Protein AF-A0A9X5LVR3-F1 (afdb_monomer)

Structure (mmCIF, N/CA/C/O backbone):
data_AF-A0A9X5LVR3-F1
#
_entry.id   AF-A0A9X5LVR3-F1
#
loop_
_atom_site.group_PDB
_atom_site.id
_atom_site.type_symbol
_atom_site.label_atom_id
_atom_site.label_alt_id
_atom_site.label_comp_id
_atom_site.label_asym_id
_atom_site.label_entity_id
_atom_site.label_seq_id
_atom_site.pdbx_PDB_ins_code
_atom_site.Cartn_x
_atom_site.Cartn_y
_atom_site.Cartn_z
_atom_site.occupancy
_atom_site.B_iso_or_equiv
_atom_site.auth_seq_id
_atom_site.auth_comp_id
_atom_site.auth_asym_id
_atom_site.auth_atom_id
_atom_site.pdbx_PDB_model_num
ATOM 1 N N . MET A 1 1 ? 12.751 -28.343 13.758 1.00 39.06 1 MET A N 1
ATOM 2 C CA . MET A 1 1 ? 11.654 -27.480 14.241 1.00 39.06 1 MET A CA 1
ATOM 3 C C . MET A 1 1 ? 11.561 -26.306 13.278 1.00 39.06 1 MET A C 1
ATOM 5 O O . MET A 1 1 ? 12.418 -25.438 13.327 1.00 39.06 1 MET A O 1
ATOM 9 N N . HIS A 1 2 ? 10.629 -26.339 12.324 1.00 49.94 2 HIS A N 1
ATOM 10 C CA . HIS A 1 2 ? 10.413 -25.206 11.421 1.00 49.94 2 HIS A CA 1
ATOM 11 C C . HIS A 1 2 ? 9.528 -24.204 12.159 1.00 49.94 2 HIS A C 1
ATOM 13 O O . HIS A 1 2 ? 8.327 -24.423 12.295 1.00 49.94 2 HIS A O 1
ATOM 19 N N . VAL A 1 3 ? 10.138 -23.160 12.716 1.00 53.75 3 VAL A N 1
ATOM 20 C CA . VAL A 1 3 ? 9.390 -22.019 13.244 1.00 53.75 3 VAL A CA 1
ATOM 21 C C . VAL A 1 3 ? 8.809 -21.304 12.030 1.00 53.75 3 VAL A C 1
ATOM 23 O O . VAL A 1 3 ? 9.539 -20.728 11.228 1.00 53.75 3 VAL A O 1
ATOM 26 N N . VAL A 1 4 ? 7.499 -21.428 11.833 1.00 53.09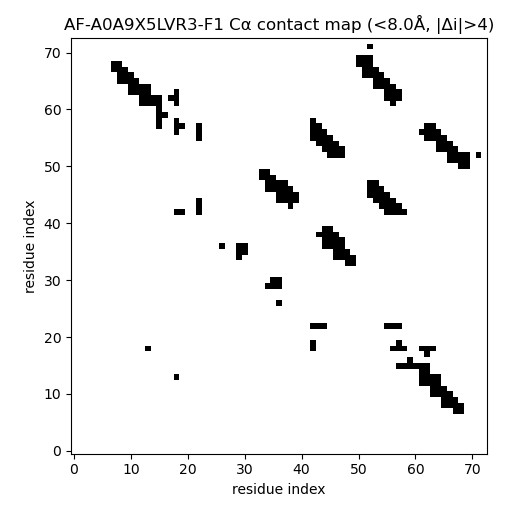 4 VAL A N 1
ATOM 27 C CA . VAL A 1 4 ? 6.783 -20.607 10.858 1.00 53.09 4 VAL A CA 1
ATOM 28 C C . VAL A 1 4 ? 6.717 -19.208 11.459 1.00 53.09 4 VAL A C 1
ATOM 30 O O . VAL A 1 4 ? 5.901 -18.951 12.337 1.00 53.09 4 VAL A O 1
ATOM 33 N N . ASP A 1 5 ? 7.611 -18.327 11.017 1.00 59.59 5 ASP A N 1
ATOM 34 C CA . ASP A 1 5 ? 7.816 -17.000 11.618 1.00 59.59 5 ASP A CA 1
ATOM 35 C C . ASP A 1 5 ? 6.633 -16.040 11.407 1.00 59.59 5 ASP A C 1
ATOM 37 O O . ASP A 1 5 ? 6.560 -14.981 12.025 1.00 59.59 5 ASP A O 1
ATOM 41 N N . ASN A 1 6 ? 5.685 -16.378 10.523 1.00 55.50 6 ASN A N 1
ATOM 42 C CA . ASN A 1 6 ? 4.541 -15.512 10.257 1.00 55.50 6 ASN A CA 1
ATOM 43 C C . ASN A 1 6 ? 3.334 -16.296 9.702 1.00 55.50 6 ASN A C 1
ATOM 45 O O . ASN A 1 6 ? 3.107 -16.298 8.491 1.00 55.50 6 ASN A O 1
ATOM 49 N N . PRO A 1 7 ? 2.549 -16.990 10.550 1.00 56.31 7 PRO A N 1
ATOM 50 C CA . PRO A 1 7 ? 1.455 -17.849 10.090 1.00 56.31 7 PRO A CA 1
ATOM 51 C C . PRO A 1 7 ? 0.322 -17.092 9.375 1.00 56.31 7 PRO A C 1
ATOM 53 O O . PRO A 1 7 ? -0.472 -17.719 8.685 1.00 56.31 7 PRO A O 1
ATOM 56 N N . ASN A 1 8 ? 0.263 -15.758 9.491 1.00 63.97 8 ASN A N 1
ATOM 57 C CA . ASN A 1 8 ? -0.821 -14.938 8.951 1.00 63.97 8 ASN A CA 1
ATOM 58 C C . ASN A 1 8 ? -0.314 -13.773 8.088 1.00 63.97 8 ASN A C 1
ATOM 60 O O . ASN A 1 8 ? -0.705 -12.627 8.314 1.00 63.97 8 ASN A O 1
ATOM 64 N N . ASN A 1 9 ? 0.578 -14.047 7.133 1.00 75.62 9 ASN A N 1
ATOM 65 C CA . ASN A 1 9 ? 1.049 -13.055 6.167 1.00 75.62 9 ASN A CA 1
ATOM 66 C C . ASN A 1 9 ? 0.691 -13.479 4.740 1.00 75.62 9 ASN A C 1
ATOM 68 O O . ASN A 1 9 ? 1.066 -14.563 4.296 1.00 75.62 9 ASN A O 1
ATOM 72 N N . VAL A 1 10 ? -0.020 -12.617 4.020 1.00 82.81 10 VAL A N 1
ATOM 73 C CA . VAL A 1 10 ? -0.302 -12.775 2.593 1.00 82.81 10 VAL A CA 1
ATOM 74 C C . VAL A 1 10 ? 0.577 -11.790 1.840 1.00 82.81 10 VAL A C 1
ATOM 76 O O . VAL A 1 10 ? 0.438 -10.583 2.022 1.00 82.81 10 VAL A O 1
ATOM 79 N N . THR A 1 11 ? 1.450 -12.304 0.975 1.00 89.06 11 THR A N 1
ATOM 80 C CA . THR A 1 11 ? 2.270 -11.491 0.071 1.00 89.06 11 THR A CA 1
ATOM 81 C C . THR A 1 11 ? 1.819 -11.715 -1.364 1.00 89.06 11 THR A C 1
ATOM 83 O O . THR A 1 11 ? 1.802 -12.847 -1.842 1.00 89.06 11 THR A O 1
ATOM 86 N N . LEU A 1 12 ? 1.495 -10.630 -2.059 1.00 90.00 12 LEU A N 1
ATOM 87 C CA . LEU A 1 12 ? 1.252 -10.610 -3.495 1.00 90.00 12 LEU A CA 1
ATOM 88 C C . LEU A 1 12 ? 2.427 -9.905 -4.174 1.00 90.00 12 LEU A C 1
ATOM 90 O O . LEU A 1 12 ? 2.713 -8.747 -3.864 1.00 90.00 12 LEU A O 1
ATOM 94 N N . VAL A 1 13 ? 3.084 -10.598 -5.103 1.00 92.50 13 VAL A N 1
ATOM 95 C CA . VAL A 1 13 ? 4.097 -10.011 -5.988 1.00 92.50 13 VAL A CA 1
ATOM 96 C C . VAL A 1 13 ? 3.409 -9.566 -7.269 1.00 92.50 13 VAL A C 1
ATOM 98 O O . VAL A 1 13 ? 2.594 -10.296 -7.832 1.00 92.50 13 VAL A O 1
ATOM 101 N N . ILE A 1 14 ? 3.715 -8.350 -7.694 1.00 92.25 14 ILE A N 1
ATOM 102 C CA . ILE A 1 14 ? 3.109 -7.690 -8.845 1.00 92.25 14 ILE A CA 1
ATOM 103 C C . ILE A 1 14 ? 4.222 -7.397 -9.844 1.00 92.25 14 ILE A C 1
ATOM 105 O O . ILE A 1 14 ? 5.365 -7.143 -9.460 1.00 92.25 14 ILE A O 1
ATOM 109 N N . ASP A 1 15 ? 3.880 -7.424 -11.128 1.00 93.50 15 ASP A N 1
ATOM 110 C CA . ASP A 1 15 ? 4.790 -6.976 -12.171 1.00 93.50 15 ASP A CA 1
ATOM 111 C C . ASP A 1 15 ? 5.240 -5.524 -11.885 1.00 93.50 15 ASP A C 1
ATOM 113 O O . ASP A 1 15 ? 4.384 -4.645 -11.716 1.00 93.50 15 ASP A O 1
ATOM 117 N N . PRO A 1 16 ? 6.555 -5.233 -11.827 1.00 93.81 16 PRO A N 1
ATOM 118 C CA . PRO A 1 16 ? 7.054 -3.892 -11.521 1.00 93.81 16 PRO A CA 1
ATOM 119 C C . PRO A 1 16 ? 6.498 -2.803 -12.447 1.00 93.81 16 PRO A C 1
ATOM 121 O O . PRO A 1 16 ? 6.260 -1.676 -12.001 1.00 93.81 16 PRO A O 1
ATOM 124 N N . SER A 1 17 ? 6.191 -3.135 -13.709 1.00 95.62 17 SER A N 1
ATOM 125 C CA . SER A 1 17 ? 5.590 -2.197 -14.671 1.00 95.62 17 SER A CA 1
ATOM 126 C C . SER A 1 17 ? 4.211 -1.685 -14.234 1.00 95.62 17 SER A C 1
ATOM 128 O O . SER A 1 17 ? 3.822 -0.568 -14.578 1.00 95.62 17 SER A O 1
ATOM 130 N N . GLN A 1 18 ? 3.491 -2.453 -13.410 1.00 95.56 18 GLN A N 1
ATOM 131 C CA . GLN A 1 18 ? 2.192 -2.086 -12.840 1.00 95.56 18 GLN A CA 1
ATOM 132 C C . GLN A 1 18 ? 2.317 -1.435 -11.455 1.00 95.56 18 GLN A C 1
ATOM 134 O O . GLN A 1 18 ? 1.313 -1.022 -10.862 1.00 95.56 18 GLN A O 1
ATOM 139 N N . GLY A 1 19 ? 3.537 -1.314 -10.923 1.00 95.88 19 GLY A N 1
ATOM 140 C CA . GLY A 1 19 ? 3.785 -0.915 -9.543 1.00 95.88 19 GLY A CA 1
ATOM 141 C C . GLY A 1 19 ? 3.236 0.475 -9.202 1.00 95.88 19 GLY A C 1
ATOM 142 O O . GLY A 1 19 ? 2.533 0.665 -8.205 1.00 95.88 19 GLY A O 1
ATOM 143 N N . LYS A 1 20 ? 3.484 1.464 -10.065 1.00 96.06 20 LYS A N 1
ATOM 144 C CA . LYS A 1 20 ? 2.971 2.828 -9.858 1.00 96.06 20 LYS A CA 1
ATOM 145 C C . LYS A 1 20 ? 1.449 2.906 -10.008 1.00 96.06 20 L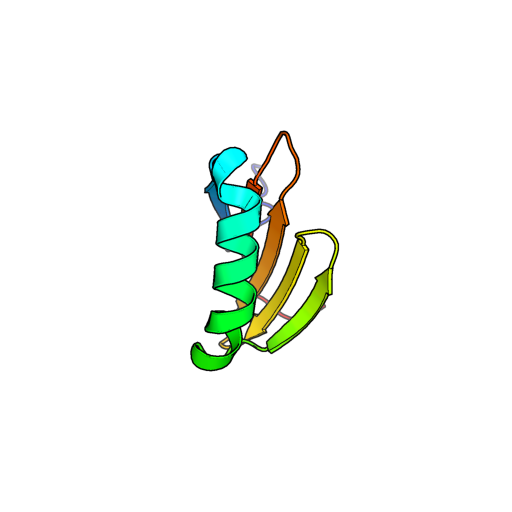YS A C 1
ATOM 147 O O . LYS A 1 20 ? 0.794 3.603 -9.235 1.00 96.06 20 LYS A O 1
ATOM 152 N N . GLN A 1 21 ? 0.881 2.182 -10.972 1.00 97.00 21 GLN A N 1
ATOM 153 C CA . GLN A 1 21 ? -0.567 2.155 -11.183 1.00 97.00 21 GLN A CA 1
ATOM 154 C C . GLN A 1 21 ? -1.287 1.508 -9.994 1.00 97.00 21 GLN A C 1
ATOM 156 O O . GLN A 1 21 ? -2.304 2.022 -9.532 1.00 97.00 21 GLN A O 1
ATOM 161 N N . THR A 1 22 ? -0.730 0.426 -9.448 1.00 96.62 22 THR A N 1
ATOM 162 C CA . THR A 1 22 ? -1.284 -0.246 -8.267 1.00 96.62 22 THR A CA 1
ATOM 163 C C . THR A 1 22 ? -1.205 0.64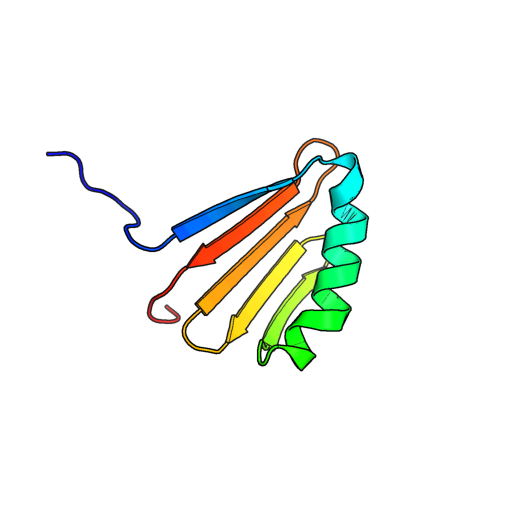5 -7.031 1.00 96.62 22 THR A C 1
ATOM 165 O O . THR A 1 22 ? -2.191 0.774 -6.310 1.00 96.62 22 THR A O 1
ATOM 168 N N . TYR A 1 23 ? -0.084 1.344 -6.823 1.00 97.44 23 TYR A N 1
ATOM 169 C CA . TYR A 1 23 ? 0.036 2.360 -5.773 1.00 97.44 23 TYR A CA 1
ATOM 170 C C . TYR A 1 23 ? -1.074 3.417 -5.869 1.00 97.44 23 TYR A C 1
ATOM 172 O O . TYR A 1 23 ? -1.779 3.667 -4.892 1.00 97.44 23 TYR A O 1
ATOM 180 N N . GLN A 1 24 ? -1.272 3.994 -7.061 1.00 97.56 24 GLN A N 1
ATOM 181 C CA . GLN A 1 24 ? -2.310 5.000 -7.308 1.00 97.56 24 GLN A CA 1
ATOM 182 C C . GLN A 1 24 ? -3.722 4.448 -7.073 1.00 97.56 24 GLN A C 1
ATOM 184 O O . 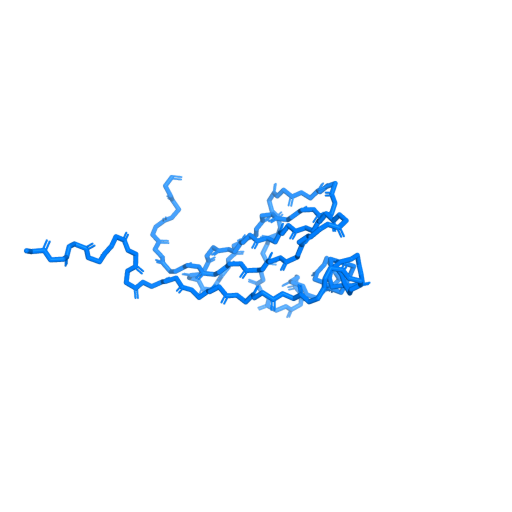GLN A 1 24 ? -4.578 5.121 -6.504 1.00 97.56 24 GLN A O 1
ATOM 189 N N . PHE A 1 25 ? -3.976 3.204 -7.468 1.00 96.88 25 PHE A N 1
ATOM 190 C CA . PHE A 1 25 ? -5.247 2.552 -7.184 1.00 96.88 25 PHE A CA 1
ATOM 191 C C . PHE A 1 25 ? -5.487 2.406 -5.671 1.00 96.88 25 PHE A C 1
ATOM 193 O O . PHE A 1 25 ? -6.563 2.755 -5.176 1.00 96.88 25 PHE A O 1
ATOM 200 N N . LEU A 1 26 ? -4.479 1.938 -4.929 1.00 96.56 26 LEU A N 1
ATOM 201 C CA . LEU A 1 26 ? -4.578 1.700 -3.489 1.00 96.56 26 LEU A CA 1
ATOM 202 C C . LEU A 1 26 ? -4.836 2.995 -2.709 1.00 96.56 26 LEU A C 1
ATOM 204 O O . LEU A 1 26 ? -5.756 3.017 -1.889 1.00 96.56 26 LEU A O 1
ATOM 208 N N . ILE A 1 27 ? -4.120 4.091 -3.000 1.00 96.88 27 ILE A N 1
ATOM 209 C CA . ILE A 1 27 ? -4.340 5.374 -2.300 1.00 96.88 27 ILE A CA 1
ATOM 210 C C . ILE A 1 27 ? -5.783 5.882 -2.423 1.00 96.88 27 ILE A C 1
ATOM 212 O O . ILE A 1 27 ? -6.298 6.495 -1.492 1.00 96.88 27 ILE A O 1
ATOM 216 N N . HIS A 1 28 ? -6.457 5.602 -3.543 1.00 96.38 28 HIS A N 1
ATOM 217 C CA . HIS A 1 28 ? -7.825 6.059 -3.787 1.00 96.38 28 HIS A CA 1
ATOM 218 C C . HIS A 1 28 ? -8.894 5.104 -3.250 1.00 96.38 28 HIS A C 1
ATOM 220 O O . HIS A 1 28 ? -10.030 5.524 -3.026 1.00 96.38 28 HIS A O 1
ATOM 226 N N . ARG A 1 29 ? -8.568 3.821 -3.052 1.00 96.50 29 ARG A N 1
ATOM 227 C CA . ARG A 1 29 ? -9.555 2.796 -2.677 1.00 96.50 29 ARG A CA 1
ATOM 228 C C . ARG A 1 29 ? -9.495 2.359 -1.226 1.00 96.50 29 ARG A C 1
ATOM 230 O O . ARG A 1 29 ? -10.553 2.049 -0.677 1.00 96.50 29 ARG A O 1
ATOM 237 N N . LEU A 1 30 ? -8.326 2.394 -0.589 1.00 95.38 30 LEU A N 1
ATOM 238 C CA . LEU A 1 30 ? -8.146 1.882 0.773 1.00 95.38 30 LEU A CA 1
ATOM 239 C C . LEU A 1 30 ? -9.130 2.507 1.777 1.00 95.38 30 LEU A C 1
ATOM 241 O O . LEU A 1 30 ? -9.778 1.773 2.523 1.00 95.38 30 LEU A O 1
A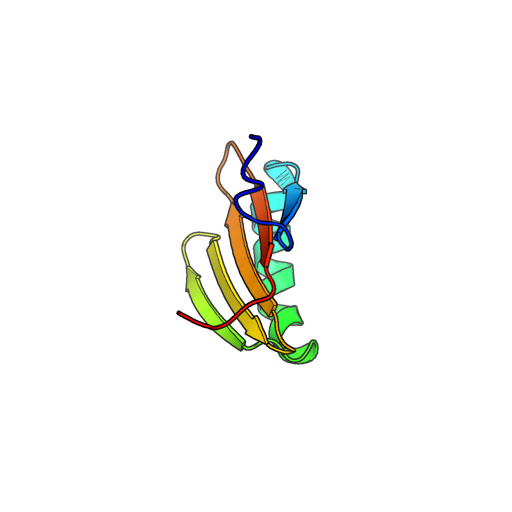TOM 245 N N . ALA A 1 31 ? -9.346 3.824 1.713 1.00 94.19 31 ALA A N 1
ATOM 246 C CA . ALA A 1 31 ? -10.314 4.511 2.572 1.00 94.19 31 ALA A CA 1
ATOM 247 C C . ALA A 1 31 ? -11.744 3.965 2.403 1.00 94.19 31 ALA A C 1
ATOM 249 O O . ALA A 1 31 ? -12.401 3.618 3.383 1.00 94.19 31 ALA A O 1
ATOM 250 N N . SER A 1 32 ? -12.205 3.791 1.158 1.00 95.06 32 SER A N 1
ATOM 251 C CA . SER A 1 32 ? -13.534 3.222 0.866 1.00 95.06 32 SER A CA 1
ATOM 252 C C . SER A 1 32 ? -13.691 1.761 1.305 1.00 95.06 32 SER A C 1
ATOM 254 O O . SER A 1 32 ? -14.809 1.278 1.463 1.00 95.06 32 SER A O 1
ATOM 256 N N . MET A 1 33 ? -12.579 1.055 1.530 1.00 93.81 33 MET A N 1
ATOM 257 C CA . MET A 1 33 ? -12.563 -0.329 2.006 1.00 93.81 33 MET A CA 1
ATOM 258 C C . MET A 1 33 ? -12.551 -0.437 3.540 1.00 93.81 33 MET A C 1
ATOM 260 O O . MET A 1 33 ? -12.611 -1.553 4.065 1.00 93.81 33 MET A O 1
ATOM 264 N N . GLY A 1 34 ? -12.508 0.694 4.258 1.00 94.69 34 GLY A N 1
ATOM 265 C CA . GLY A 1 34 ? -12.398 0.746 5.719 1.00 94.69 34 GLY A CA 1
ATOM 266 C C . GLY A 1 34 ? -10.960 0.622 6.231 1.00 94.69 34 GLY A C 1
ATOM 267 O O . GLY A 1 34 ? -10.755 0.183 7.363 1.00 94.69 34 GLY A O 1
ATOM 268 N N . MET A 1 35 ? -9.976 0.964 5.394 1.00 95.62 35 MET A N 1
ATOM 269 C CA . MET A 1 35 ? -8.560 1.011 5.757 1.00 95.62 35 MET A CA 1
ATOM 270 C C . MET A 1 35 ? -8.102 2.464 5.919 1.00 95.62 35 MET A C 1
ATOM 272 O O . MET A 1 35 ? -8.484 3.341 5.147 1.00 95.62 35 MET A O 1
ATOM 276 N N . THR A 1 36 ? -7.221 2.701 6.878 1.00 97.12 36 THR A N 1
ATOM 277 C CA . THR A 1 36 ? -6.569 3.982 7.144 1.00 97.12 36 THR A CA 1
ATOM 278 C C . THR A 1 36 ? -5.119 3.906 6.690 1.00 97.12 36 THR A C 1
ATOM 280 O O . THR A 1 36 ? -4.400 2.991 7.082 1.00 97.12 36 THR A O 1
ATOM 283 N N . ILE A 1 37 ? -4.678 4.864 5.874 1.00 96.88 37 ILE A N 1
ATOM 284 C CA . ILE A 1 37 ? -3.274 4.998 5.464 1.00 96.88 37 ILE A CA 1
ATOM 285 C C . ILE A 1 37 ? -2.525 5.783 6.547 1.00 96.88 37 ILE A C 1
ATOM 287 O O . ILE A 1 37 ? -2.946 6.880 6.904 1.00 96.88 37 ILE A O 1
ATOM 291 N N . THR A 1 38 ? -1.422 5.235 7.054 1.00 96.12 38 THR A N 1
ATOM 292 C CA . THR A 1 38 ? -0.573 5.860 8.088 1.00 96.12 38 THR A CA 1
ATOM 293 C C . THR A 1 38 ? 0.762 6.358 7.550 1.00 96.12 38 THR A C 1
ATOM 295 O O . THR A 1 38 ? 1.348 7.267 8.131 1.00 96.12 38 THR A O 1
ATOM 298 N N . ALA A 1 39 ? 1.226 5.813 6.423 1.00 95.75 39 ALA A N 1
ATOM 299 C CA . ALA A 1 39 ? 2.375 6.330 5.688 1.00 95.75 39 ALA A CA 1
ATOM 300 C C . ALA A 1 39 ? 2.115 6.258 4.182 1.00 95.75 39 ALA A C 1
ATOM 302 O O . ALA A 1 39 ? 1.546 5.281 3.692 1.00 95.75 39 ALA A O 1
ATOM 303 N N . ASN A 1 40 ? 2.524 7.300 3.459 1.00 96.94 40 ASN A N 1
ATOM 304 C CA . ASN A 1 40 ? 2.272 7.451 2.032 1.00 96.94 40 ASN A CA 1
ATOM 305 C C . ASN A 1 40 ? 3.389 8.258 1.365 1.00 96.94 40 ASN A C 1
ATOM 307 O O . ASN A 1 40 ? 3.555 9.441 1.666 1.00 96.94 40 ASN A O 1
ATOM 311 N N . GLY A 1 41 ? 4.142 7.636 0.460 1.00 94.38 41 GLY A N 1
ATOM 312 C CA . GLY A 1 41 ? 5.182 8.318 -0.306 1.00 94.38 41 GLY A CA 1
ATOM 313 C C . GLY A 1 41 ? 6.120 7.350 -1.017 1.00 94.38 41 GLY A C 1
ATOM 314 O O . GLY A 1 41 ? 6.186 6.176 -0.675 1.00 94.38 41 GLY A O 1
ATOM 315 N N . ASN A 1 42 ? 6.858 7.839 -2.016 1.00 95.19 42 ASN A N 1
ATOM 316 C CA . ASN A 1 42 ? 7.854 7.055 -2.763 1.00 95.19 42 ASN A CA 1
ATOM 317 C C . ASN A 1 42 ? 7.319 5.716 -3.315 1.00 95.19 42 ASN A C 1
ATOM 319 O O . ASN A 1 42 ? 8.006 4.702 -3.262 1.00 95.19 42 ASN A O 1
ATOM 323 N N . ASN A 1 43 ? 6.083 5.705 -3.830 1.00 96.25 43 ASN A N 1
ATOM 324 C CA . ASN A 1 43 ? 5.376 4.494 -4.277 1.00 96.25 43 ASN A CA 1
ATOM 325 C C . ASN A 1 43 ? 5.256 3.404 -3.192 1.00 96.25 43 ASN A C 1
ATOM 327 O O . ASN A 1 43 ? 5.158 2.215 -3.504 1.00 96.25 43 ASN A O 1
ATOM 331 N N . SER A 1 44 ? 5.259 3.806 -1.922 1.00 96.31 44 SER A N 1
ATOM 332 C CA . SER A 1 44 ? 5.111 2.937 -0.765 1.00 96.31 44 SER A CA 1
ATOM 333 C C . SER A 1 44 ? 3.987 3.422 0.149 1.00 96.31 44 SER A C 1
ATOM 335 O O . SER A 1 44 ? 3.737 4.624 0.283 1.00 96.31 44 SER A O 1
ATOM 337 N N . LEU A 1 45 ? 3.279 2.468 0.749 1.00 97.50 45 LEU A N 1
ATOM 338 C CA . LEU A 1 45 ? 2.152 2.698 1.644 1.00 97.50 45 LEU A CA 1
ATOM 339 C C . LEU A 1 45 ? 2.287 1.827 2.883 1.00 97.50 45 LEU A C 1
ATOM 341 O O . LEU A 1 45 ? 2.634 0.652 2.778 1.00 97.50 45 LEU A O 1
ATOM 345 N N . ILE A 1 46 ? 1.890 2.376 4.026 1.00 96.69 46 ILE A N 1
ATOM 346 C CA . ILE A 1 46 ? 1.524 1.604 5.214 1.00 96.69 46 ILE A CA 1
ATOM 347 C C . ILE A 1 46 ? 0.080 1.954 5.538 1.00 96.69 46 ILE A C 1
ATOM 349 O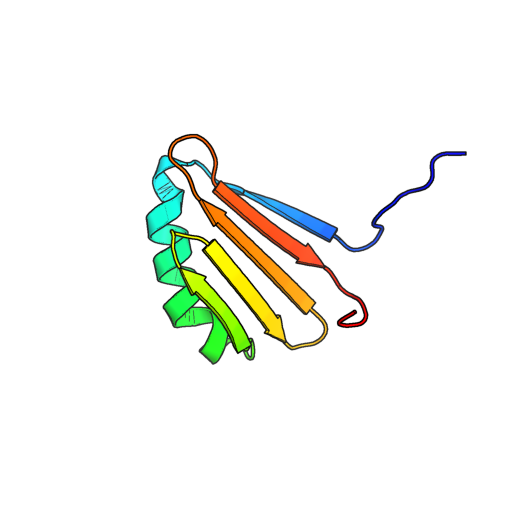 O . ILE A 1 46 ? -0.304 3.127 5.527 1.00 96.69 46 ILE A O 1
ATOM 353 N N . PHE 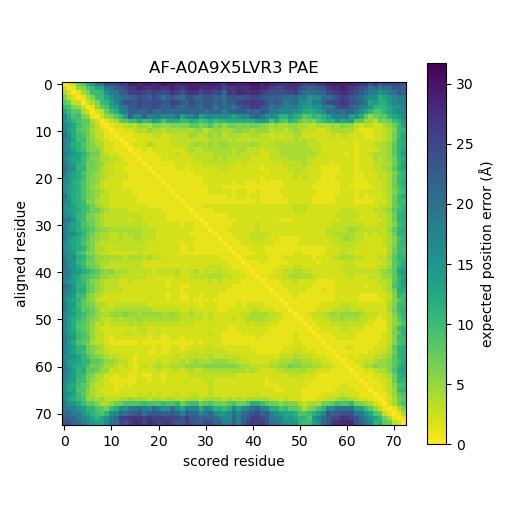A 1 47 ? -0.733 0.938 5.796 1.00 96.06 47 PHE A N 1
ATOM 354 C CA . PHE A 1 47 ? -2.142 1.113 6.104 1.00 96.06 47 PHE A CA 1
ATOM 355 C C . PHE A 1 47 ? -2.631 0.035 7.070 1.00 96.06 47 PHE A C 1
ATOM 357 O O . PHE A 1 47 ? -2.050 -1.043 7.171 1.00 96.06 47 PHE A O 1
ATOM 364 N N . HIS A 1 48 ? -3.714 0.305 7.787 1.00 95.50 48 HIS A N 1
ATOM 365 C CA . HIS A 1 48 ? -4.335 -0.662 8.686 1.00 95.50 48 HIS A CA 1
ATOM 366 C C . HIS A 1 48 ? -5.850 -0.495 8.718 1.00 95.50 48 HIS A C 1
ATOM 368 O O . HIS A 1 48 ? -6.386 0.555 8.380 1.00 95.50 48 HIS A O 1
ATOM 374 N N . GLY A 1 49 ? -6.559 -1.525 9.148 1.00 93.12 49 GLY A N 1
ATOM 375 C CA . GLY A 1 49 ? -8.012 -1.501 9.246 1.00 93.12 49 GLY A CA 1
ATOM 376 C C . GLY A 1 49 ? -8.575 -2.907 9.244 1.00 93.12 49 GLY A C 1
ATOM 377 O O . GLY A 1 49 ? -7.946 -3.842 8.756 1.00 93.12 49 GLY A O 1
ATOM 378 N N . ARG A 1 50 ? -9.767 -3.071 9.822 1.00 89.44 50 ARG A N 1
ATOM 379 C CA . ARG A 1 50 ? -10.509 -4.345 9.793 1.00 89.44 50 ARG A CA 1
ATOM 380 C C . ARG A 1 50 ? -9.706 -5.555 10.307 1.00 89.44 50 ARG A C 1
ATOM 382 O O . ARG A 1 50 ? -9.887 -6.661 9.813 1.00 89.44 50 ARG A O 1
ATOM 389 N N . GLY A 1 51 ? -8.812 -5.340 11.276 1.00 88.50 51 GLY A N 1
ATOM 390 C CA . GLY A 1 51 ? -7.942 -6.384 11.837 1.00 88.50 51 GLY A CA 1
ATOM 391 C C . GLY A 1 51 ? -6.680 -6.696 11.022 1.00 88.50 51 GLY A C 1
ATOM 392 O O . GLY A 1 51 ? -5.942 -7.612 11.378 1.00 88.50 51 GLY A O 1
ATOM 393 N N . TRP A 1 52 ? -6.413 -5.932 9.961 1.00 89.62 52 TRP A N 1
ATOM 394 C CA . TRP A 1 52 ? -5.251 -6.090 9.090 1.00 89.62 52 TRP A CA 1
ATOM 395 C C . TRP A 1 52 ? -4.304 -4.901 9.190 1.00 89.62 52 TRP A C 1
ATOM 397 O O . TRP A 1 52 ? -4.735 -3.752 9.295 1.00 89.62 52 TRP A O 1
ATOM 407 N N . THR A 1 53 ? -3.011 -5.187 9.076 1.00 92.62 53 THR A N 1
ATOM 408 C CA . THR A 1 53 ? -1.974 -4.215 8.720 1.00 92.62 53 THR A CA 1
ATOM 409 C C . THR A 1 53 ? -1.438 -4.593 7.352 1.00 92.62 53 THR A C 1
ATOM 411 O O . THR A 1 53 ? -1.113 -5.757 7.123 1.00 92.62 53 THR A O 1
ATOM 414 N N . GLY A 1 54 ? -1.338 -3.628 6.450 1.00 94.06 54 GLY A N 1
ATOM 415 C CA . GLY A 1 54 ? -0.797 -3.825 5.121 1.00 94.06 54 GLY A CA 1
ATOM 416 C C . GLY A 1 54 ? 0.330 -2.864 4.797 1.00 94.06 54 GLY A C 1
ATOM 417 O O . GLY A 1 54 ? 0.377 -1.739 5.298 1.00 94.06 54 GLY A O 1
ATOM 418 N N . ALA A 1 55 ? 1.231 -3.327 3.941 1.00 95.56 55 ALA A N 1
ATOM 419 C CA . ALA A 1 55 ? 2.277 -2.507 3.361 1.00 95.56 55 ALA A CA 1
ATOM 420 C C . ALA A 1 55 ? 2.367 -2.768 1.862 1.00 95.56 55 ALA A C 1
ATOM 422 O O . ALA A 1 55 ? 2.291 -3.913 1.417 1.00 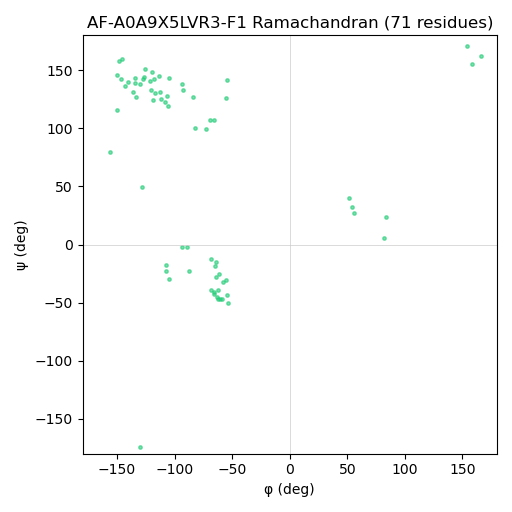95.56 55 ALA A O 1
ATOM 423 N N . TYR A 1 56 ? 2.54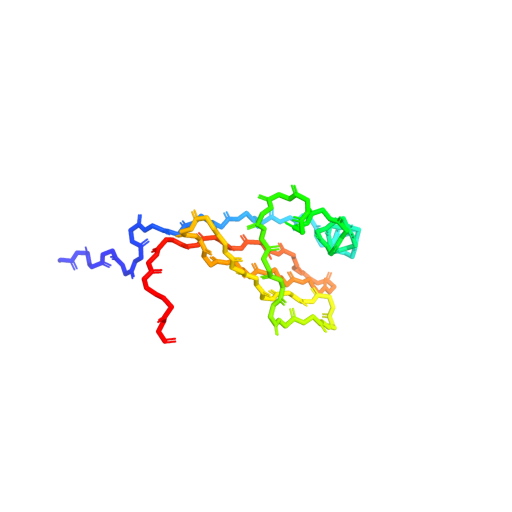4 -1.704 1.095 1.00 97.31 56 TYR A N 1
ATOM 424 C CA . TYR A 1 56 ? 2.801 -1.767 -0.335 1.00 97.31 56 TYR A CA 1
ATOM 425 C C . TYR A 1 56 ? 4.124 -1.078 -0.635 1.00 97.31 56 TYR A C 1
ATOM 427 O O . TYR A 1 56 ? 4.384 -0.017 -0.074 1.00 97.31 56 TYR A O 1
ATOM 435 N N . THR A 1 57 ? 4.920 -1.630 -1.544 1.00 96.94 57 THR A N 1
ATOM 436 C CA . THR A 1 57 ? 6.121 -0.970 -2.065 1.00 96.94 57 THR A CA 1
ATOM 437 C C . THR A 1 57 ? 6.278 -1.295 -3.539 1.00 96.94 57 THR A C 1
ATOM 439 O O . THR A 1 57 ? 6.148 -2.454 -3.932 1.00 96.94 57 THR A O 1
ATOM 442 N N . ALA A 1 58 ? 6.602 -0.280 -4.339 1.00 97.00 58 ALA A N 1
ATOM 443 C CA . ALA A 1 58 ? 7.027 -0.448 -5.720 1.00 97.00 58 ALA A CA 1
ATOM 444 C C . ALA A 1 58 ? 8.318 0.322 -6.029 1.00 97.00 58 ALA A C 1
ATOM 446 O O . ALA A 1 58 ? 8.484 1.479 -5.640 1.00 97.00 58 ALA A O 1
ATOM 447 N N . SER A 1 59 ? 9.200 -0.323 -6.782 1.00 94.00 59 SER A N 1
ATOM 448 C CA . SER A 1 59 ? 10.418 0.217 -7.384 1.00 94.00 59 SER A CA 1
ATOM 449 C C . SER A 1 59 ? 10.459 -0.146 -8.877 1.00 94.00 59 SER A C 1
ATOM 451 O O . SER A 1 59 ? 9.496 -0.689 -9.415 1.00 94.00 59 SER A O 1
ATOM 453 N N . ALA A 1 60 ? 11.565 0.165 -9.559 1.00 92.31 60 ALA A N 1
ATOM 454 C CA . ALA A 1 60 ? 11.770 -0.244 -10.950 1.00 92.31 60 ALA A CA 1
ATOM 455 C C . ALA A 1 60 ? 11.854 -1.774 -11.117 1.00 92.31 60 ALA A C 1
ATOM 457 O O . ALA A 1 60 ? 11.481 -2.291 -12.165 1.00 92.31 60 ALA A O 1
ATOM 458 N N . ASP A 1 61 ? 12.297 -2.483 -10.075 1.00 93.81 61 ASP A N 1
ATOM 459 C CA . ASP A 1 61 ? 12.627 -3.911 -10.142 1.00 93.81 61 ASP A CA 1
ATOM 460 C C . ASP A 1 61 ? 11.605 -4.806 -9.430 1.00 93.81 61 ASP A C 1
ATOM 462 O O . ASP A 1 61 ? 11.579 -6.015 -9.648 1.00 93.81 61 ASP A O 1
ATOM 466 N N . ALA A 1 62 ? 10.769 -4.239 -8.555 1.00 93.06 62 ALA A N 1
ATOM 467 C CA . ALA A 1 62 ? 9.836 -5.008 -7.740 1.00 93.06 62 ALA A CA 1
ATOM 468 C C . ALA A 1 62 ? 8.572 -4.217 -7.400 1.00 93.06 62 ALA A C 1
ATOM 470 O O . ALA A 1 62 ? 8.625 -3.019 -7.134 1.00 93.06 62 ALA A O 1
ATOM 471 N N . ALA A 1 63 ? 7.444 -4.915 -7.309 1.00 95.88 63 ALA A N 1
ATOM 472 C CA . ALA A 1 63 ? 6.239 -4.413 -6.668 1.00 95.88 63 ALA A CA 1
ATOM 473 C C . ALA A 1 63 ? 5.640 -5.507 -5.781 1.00 95.88 63 ALA A C 1
ATOM 475 O O . ALA A 1 63 ? 5.494 -6.655 -6.204 1.00 95.88 63 ALA A O 1
ATOM 476 N N . ALA A 1 64 ? 5.310 -5.166 -4.537 1.00 95.88 64 ALA A N 1
ATOM 477 C CA . ALA A 1 64 ? 4.761 -6.123 -3.588 1.00 95.88 64 ALA A CA 1
ATOM 478 C C . ALA A 1 64 ? 3.751 -5.479 -2.639 1.00 95.88 64 ALA A C 1
ATOM 480 O O . ALA A 1 64 ? 3.929 -4.352 -2.172 1.00 95.88 64 ALA A O 1
ATOM 481 N N . LEU A 1 65 ? 2.710 -6.247 -2.325 1.00 95.00 65 LEU A N 1
ATOM 482 C CA . LEU A 1 65 ? 1.714 -5.957 -1.304 1.00 95.00 65 LEU A CA 1
ATOM 483 C C . LEU A 1 65 ? 1.792 -7.045 -0.237 1.00 95.00 65 LEU A C 1
ATOM 485 O O . LEU A 1 65 ? 1.735 -8.230 -0.559 1.00 95.00 65 LEU A O 1
ATOM 489 N N . THR A 1 66 ? 1.871 -6.648 1.024 1.00 93.19 66 THR A N 1
ATOM 490 C CA . THR A 1 66 ? 1.784 -7.557 2.168 1.00 93.19 66 THR A CA 1
ATOM 491 C C . THR A 1 66 ? 0.582 -7.202 3.025 1.00 93.19 66 THR A C 1
ATOM 493 O O . THR A 1 66 ? 0.252 -6.025 3.184 1.00 93.19 66 THR A O 1
ATOM 496 N N . LEU A 1 67 ? -0.081 -8.219 3.566 1.00 91.94 67 LEU A N 1
ATOM 497 C CA . LEU A 1 67 ? -1.172 -8.102 4.525 1.00 91.94 67 LEU A CA 1
ATOM 498 C C . LEU A 1 67 ? -0.920 -9.077 5.663 1.00 91.94 67 LEU A C 1
ATOM 500 O O . LEU A 1 67 ? -0.769 -10.275 5.432 1.00 91.94 67 LEU A O 1
ATOM 504 N N . ARG A 1 68 ? -0.944 -8.574 6.893 1.00 89.94 68 ARG A N 1
ATOM 505 C CA . ARG A 1 68 ? -0.814 -9.391 8.097 1.00 89.94 68 ARG A CA 1
ATOM 506 C C . ARG A 1 68 ? -1.937 -9.132 9.090 1.00 89.94 68 ARG A C 1
ATOM 508 O O . ARG A 1 68 ? -2.343 -7.983 9.276 1.00 89.94 68 ARG A O 1
ATOM 515 N N . THR A 1 69 ? -2.404 -10.188 9.753 1.00 83.25 69 THR A N 1
ATOM 516 C CA . THR A 1 69 ? -3.274 -10.064 10.934 1.00 83.25 69 THR A CA 1
ATOM 517 C C . THR A 1 69 ? -2.433 -10.097 12.200 1.00 83.25 69 THR A C 1
ATOM 519 O O . THR A 1 69 ? -1.552 -10.948 12.329 1.00 83.25 69 THR A O 1
ATOM 522 N N . GLY A 1 70 ? -2.743 -9.238 13.163 1.00 64.81 70 GLY A N 1
ATOM 523 C CA . GLY A 1 70 ? -2.098 -9.243 14.474 1.00 64.81 70 GLY A CA 1
ATOM 524 C C . GLY A 1 70 ? -2.126 -7.863 15.128 1.00 64.81 70 GLY A C 1
ATOM 525 O O . GLY A 1 70 ? -2.515 -6.896 14.467 1.00 64.81 70 GLY A O 1
ATOM 526 N N . PRO A 1 71 ? -1.746 -7.758 16.413 1.00 51.53 71 PRO A N 1
ATOM 527 C CA . PRO A 1 71 ? -1.687 -6.484 17.117 1.00 51.53 71 PRO A CA 1
ATOM 528 C C . PRO A 1 71 ? -0.820 -5.476 16.358 1.00 51.53 71 PRO A C 1
ATOM 530 O O . PRO A 1 71 ? 0.222 -5.835 15.802 1.00 51.53 71 PRO A O 1
ATOM 533 N N . VAL A 1 72 ? -1.248 -4.213 16.352 1.00 50.75 72 VAL A N 1
ATOM 534 C CA . VAL A 1 72 ? -0.359 -3.098 16.017 1.00 50.75 72 VAL A CA 1
ATOM 535 C C . VAL A 1 72 ? 0.673 -3.065 17.143 1.00 50.75 72 VAL A C 1
ATOM 537 O O . VAL A 1 72 ? 0.305 -2.808 18.288 1.00 50.75 72 VAL A O 1
ATOM 540 N N . GLY A 1 73 ? 1.900 -3.490 16.842 1.00 42.75 73 GLY A N 1
ATOM 541 C CA . GLY A 1 73 ? 3.029 -3.373 17.764 1.00 42.75 73 GLY A CA 1
ATOM 542 C C . GLY A 1 73 ? 3.412 -1.920 17.976 1.00 42.75 73 GLY A C 1
ATOM 543 O O . GLY A 1 73 ? 3.225 -1.136 17.016 1.00 42.75 73 GLY A O 1
#

pLDDT: mean 87.36, std 15.75, range [39.06, 97.56]

Nearest PDB structures (foldseek):
  5nzb-assembly1_A  TM=6.475E-01  e=6.968E-01  Betula pendula
  5feg-assembly1_B  TM=5.216E-01  e=2.748E-01  Hevea brasiliensis
  2jpi-assembly1_A  TM=4.993E-01  e=5.436E-01  Pseudomonas aeruginosa
  8fw5-assembly1_A  TM=6.961E-01  e=2.264E+00  Homo sapiens
  8vx4-assembly1_A  TM=3.525E-01  e=3.496E+00  Homo sapiens

Radius of gyration: 12.93 Å; Cα contacts (8 Å, |Δi|>4): 128; chains: 1; bounding box: 26×36×32 Å

Foldseek 3Di:
DDDPVAPFKDKDWDDLVCLQVVLVVCVVCQVVVQKAWPDDDPSKTWIDGPQKTKIWHHDNHTTMIMIGGDDPD

Sequence (73 aa):
MHVVDNPNNVTLVIDPSQGKQTYQFLIHRLASMGMTITANGNNSLIFHGRGWTGAYTASADAAALTLRTGPVG

Solvent-accessible surface area (backbone atoms only — not comparable to full-atom values): 4214 Å² total; per-residue (Å²): 135,86,78,74,91,59,91,51,62,50,76,47,82,47,63,27,90,49,20,64,60,50,44,58,50,44,74,72,41,38,57,84,72,58,31,48,76,80,43,80,56,87,52,30,37,32,33,37,39,93,67,35,40,34,41,36,43,30,48,89,87,41,15,40,39,40,39,32,60,65,81,89,125

Mean predicted aligned error: 6.11 Å

Organism: NCBI:txid1160719

Secondary structure (DSSP, 8-state):
----S-TTEEEEEE-GGGHHHHHHHHHHHTGGGT-EEEEEETTEEEEEETTEEEEEEE-SS-EEEEEEES---